Protein AF-A0A382FM80-F1 (afdb_monomer_lite)

Organism: NCBI:txid408172

Sequence (62 aa):
VAWHGHKEIVELLIAAGADVNAKDQNDYTPLDFANRLKRTEIADLIRKHGGKTKKELEAEGK

Secondary structure (DSSP, 8-state):
-HHHHHHHHHHHHHHTT--TT---TT---HHHHHHHTT-HHHHHHHHHTT---HHHHHHHT-

Structure (mmCIF, N/CA/C/O backbone):
data_AF-A0A382FM80-F1
#
_entry.id   AF-A0A382FM80-F1
#
loop_
_atom_site.group_PDB
_atom_site.id
_atom_site.type_symbol
_atom_site.label_atom_id
_atom_site.label_alt_id
_atom_site.label_comp_id
_atom_site.label_asym_id
_atom_site.label_entity_id
_atom_site.label_seq_id
_atom_site.pdbx_PDB_ins_code
_atom_site.Cartn_x
_atom_site.Cartn_y
_atom_site.Cartn_z
_atom_site.occupancy
_atom_site.B_iso_or_equiv
_atom_site.auth_seq_id
_atom_site.auth_comp_id
_atom_site.auth_asym_id
_atom_site.auth_atom_id
_atom_site.pdbx_PDB_model_num
ATOM 1 N N . VAL A 1 1 ? 15.953 -1.225 -14.600 1.00 42.28 1 VAL A N 1
ATOM 2 C CA . VAL A 1 1 ? 14.671 -1.734 -15.152 1.00 42.28 1 VAL A CA 1
ATOM 3 C C . VAL A 1 1 ? 13.751 -2.397 -14.106 1.00 42.28 1 VAL A C 1
ATOM 5 O O . VAL A 1 1 ? 12.871 -3.150 -14.483 1.00 42.28 1 VAL A O 1
ATOM 8 N N . ALA A 1 2 ? 13.871 -2.098 -12.802 1.00 53.09 2 ALA A N 1
ATOM 9 C CA . ALA A 1 2 ? 13.092 -2.793 -11.761 1.00 53.09 2 ALA A CA 1
ATOM 10 C C . ALA A 1 2 ? 11.699 -2.190 -11.466 1.00 53.09 2 ALA A C 1
ATOM 12 O O . ALA A 1 2 ? 10.895 -2.825 -10.800 1.00 53.09 2 ALA A O 1
ATOM 13 N N . TRP A 1 3 ? 11.405 -0.974 -11.937 1.00 51.06 3 TRP A N 1
ATOM 14 C CA . TRP A 1 3 ? 10.202 -0.229 -11.538 1.00 51.06 3 TRP A CA 1
ATOM 15 C C . TRP A 1 3 ? 8.922 -0.690 -12.241 1.00 51.06 3 TRP A C 1
ATOM 17 O O . TRP A 1 3 ? 7.885 -0.760 -11.591 1.00 51.06 3 TRP A O 1
ATOM 27 N N . HIS A 1 4 ? 9.008 -1.075 -13.519 1.00 58.62 4 HIS A N 1
ATOM 28 C CA . HIS A 1 4 ? 7.843 -1.530 -14.281 1.00 58.62 4 HIS A CA 1
ATOM 29 C C . HIS A 1 4 ? 7.283 -2.834 -13.711 1.00 58.62 4 HIS A C 1
ATOM 31 O O . HIS A 1 4 ? 6.181 -2.826 -13.184 1.00 58.62 4 HIS A O 1
ATOM 37 N N . GLY A 1 5 ? 8.093 -3.895 -13.607 1.00 69.00 5 GLY A N 1
ATOM 38 C CA . GLY A 1 5 ? 7.599 -5.210 -13.179 1.00 69.00 5 GLY A CA 1
ATOM 39 C C . GLY A 1 5 ? 6.823 -5.226 -11.854 1.00 69.00 5 GLY A C 1
ATOM 40 O O . GLY A 1 5 ? 5.899 -6.016 -11.702 1.00 69.00 5 GLY A O 1
ATOM 41 N N . HIS A 1 6 ? 7.130 -4.337 -10.904 1.00 78.50 6 HIS A N 1
ATOM 42 C CA . HIS A 1 6 ? 6.359 -4.249 -9.663 1.00 78.50 6 HIS A CA 1
ATOM 43 C C . HIS A 1 6 ? 4.941 -3.706 -9.858 1.00 78.50 6 HIS A C 1
ATOM 45 O O . HIS A 1 6 ? 4.039 -4.142 -9.151 1.00 78.50 6 HIS A O 1
ATOM 51 N N . LYS A 1 7 ? 4.739 -2.772 -10.788 1.00 83.75 7 LYS A N 1
ATOM 52 C CA . LYS A 1 7 ? 3.421 -2.228 -11.105 1.00 83.75 7 LYS A CA 1
ATOM 53 C C . LYS A 1 7 ? 2.566 -3.275 -11.815 1.00 83.75 7 LYS A C 1
ATOM 55 O O . LYS A 1 7 ? 1.479 -3.564 -11.323 1.00 83.75 7 LYS A O 1
ATOM 60 N N . GLU A 1 8 ? 3.073 -3.892 -12.887 1.00 87.44 8 GLU A N 1
ATOM 61 C CA . GLU A 1 8 ? 2.333 -4.943 -13.600 1.00 87.44 8 GLU A CA 1
ATOM 62 C C . GLU A 1 8 ? 1.958 -6.117 -12.683 1.00 87.44 8 GLU A C 1
ATOM 64 O O . GLU A 1 8 ? 0.855 -6.646 -12.790 1.00 87.44 8 GLU A O 1
ATOM 69 N N . ILE A 1 9 ? 2.831 -6.506 -11.744 1.00 87.56 9 ILE A N 1
ATOM 70 C CA . ILE A 1 9 ? 2.509 -7.555 -10.763 1.00 87.56 9 ILE A CA 1
ATOM 71 C C . ILE A 1 9 ? 1.346 -7.130 -9.862 1.00 87.56 9 ILE A C 1
ATOM 73 O O . ILE A 1 9 ? 0.448 -7.931 -9.620 1.00 87.56 9 ILE A O 1
ATOM 77 N N . VAL A 1 10 ? 1.336 -5.890 -9.363 1.00 87.25 10 VAL A N 1
ATOM 78 C CA . VAL A 1 10 ? 0.240 -5.409 -8.506 1.00 87.25 10 VAL A CA 1
ATOM 79 C C . VAL A 1 10 ? -1.066 -5.332 -9.300 1.00 87.25 10 VAL A C 1
ATOM 81 O O . VAL A 1 10 ? -2.091 -5.788 -8.802 1.00 87.25 10 VAL A O 1
ATOM 84 N N . GL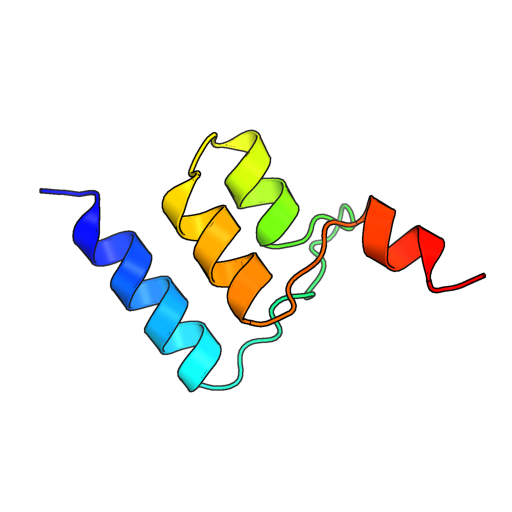U A 1 11 ? -1.039 -4.839 -10.542 1.00 89.50 11 GLU A N 1
ATOM 85 C CA . GLU A 1 11 ? -2.220 -4.834 -11.421 1.00 89.50 11 GLU A CA 1
ATOM 86 C C . GLU A 1 11 ? -2.752 -6.244 -11.669 1.00 89.50 11 GLU A C 1
ATOM 88 O O . GLU A 1 11 ? -3.955 -6.473 -11.558 1.00 89.50 11 GLU A O 1
ATOM 93 N N . LEU A 1 12 ? -1.865 -7.204 -11.940 1.00 91.44 12 LEU A N 1
ATOM 94 C CA . LEU A 1 12 ? 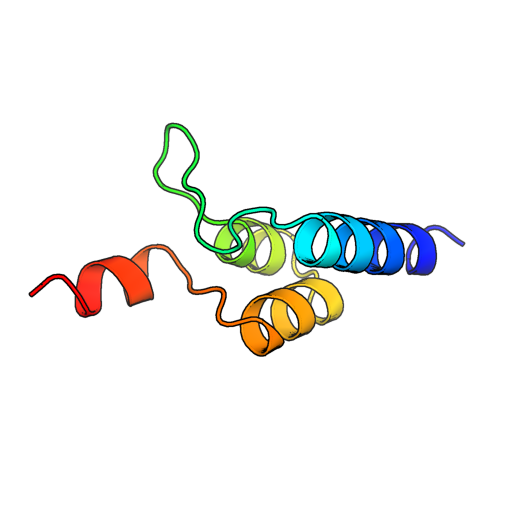-2.246 -8.596 -12.156 1.00 91.44 12 LEU A CA 1
ATOM 95 C C . LEU A 1 12 ? -2.865 -9.220 -10.901 1.00 91.44 12 LEU A C 1
ATOM 97 O O . LEU A 1 12 ? -3.872 -9.914 -11.004 1.00 91.44 12 LEU A O 1
ATOM 101 N N . LEU A 1 13 ? -2.291 -8.968 -9.721 1.00 90.25 13 LEU A N 1
ATOM 102 C CA . LEU A 1 13 ? -2.824 -9.473 -8.454 1.00 90.25 13 LEU A CA 1
ATOM 103 C C . LEU A 1 13 ? -4.224 -8.918 -8.181 1.00 90.25 13 LEU A C 1
ATOM 105 O O . LEU A 1 13 ? -5.128 -9.678 -7.840 1.00 90.25 13 LEU A O 1
ATOM 109 N N . ILE A 1 14 ? -4.428 -7.615 -8.382 1.00 89.69 14 ILE A N 1
ATOM 110 C CA . ILE A 1 14 ? -5.743 -6.987 -8.207 1.00 89.69 14 ILE A CA 1
ATOM 111 C C . ILE A 1 14 ? -6.741 -7.532 -9.235 1.00 89.69 14 ILE A C 1
ATOM 113 O O . ILE A 1 14 ? -7.865 -7.873 -8.874 1.00 89.69 14 ILE A O 1
ATOM 117 N N . ALA A 1 15 ? -6.331 -7.682 -10.498 1.00 91.06 15 ALA A N 1
ATOM 118 C CA . ALA A 1 15 ? -7.164 -8.268 -11.548 1.00 91.06 15 ALA A CA 1
ATOM 119 C C . ALA A 1 15 ? -7.535 -9.734 -11.261 1.00 91.06 15 ALA A C 1
ATOM 121 O O . ALA A 1 15 ? -8.624 -10.174 -11.621 1.00 91.06 15 ALA A O 1
ATOM 122 N N . ALA A 1 16 ? -6.664 -10.473 -10.571 1.00 94.19 16 ALA A N 1
ATOM 123 C CA . ALA A 1 16 ? -6.931 -11.828 -10.097 1.00 94.19 16 ALA A CA 1
ATOM 124 C C . ALA A 1 16 ? -7.869 -11.881 -8.871 1.00 94.19 16 ALA A C 1
ATOM 126 O O . ALA A 1 16 ? -8.160 -12.970 -8.380 1.00 94.19 16 ALA A O 1
ATOM 127 N N . GLY A 1 17 ? -8.352 -10.735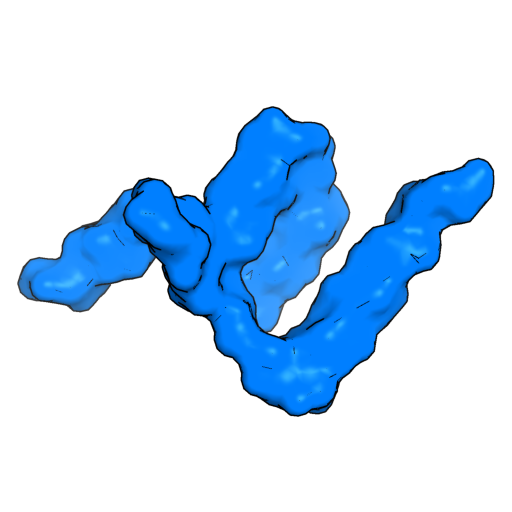 -8.379 1.00 89.81 17 GLY A N 1
ATOM 128 C CA . GLY A 1 17 ? -9.258 -10.650 -7.234 1.00 89.81 17 GLY A CA 1
ATOM 129 C C . GLY A 1 17 ? -8.552 -10.615 -5.880 1.00 89.81 17 GLY A C 1
ATOM 130 O O . GLY A 1 17 ? -9.173 -10.940 -4.869 1.00 89.81 17 GLY A O 1
ATOM 131 N N . ALA A 1 18 ? -7.267 -10.245 -5.832 1.00 91.88 18 ALA A N 1
ATOM 132 C CA . ALA A 1 18 ? -6.587 -10.023 -4.562 1.00 91.88 18 ALA A CA 1
ATOM 133 C C . ALA A 1 18 ? -7.273 -8.905 -3.763 1.00 91.88 18 ALA A C 1
ATOM 135 O O . ALA A 1 18 ? -7.612 -7.848 -4.300 1.00 91.88 18 ALA A O 1
ATOM 136 N N . ASP A 1 19 ? -7.431 -9.128 -2.460 1.00 92.12 19 ASP A N 1
ATOM 137 C CA . ASP A 1 19 ? -7.986 -8.129 -1.557 1.00 92.12 19 ASP 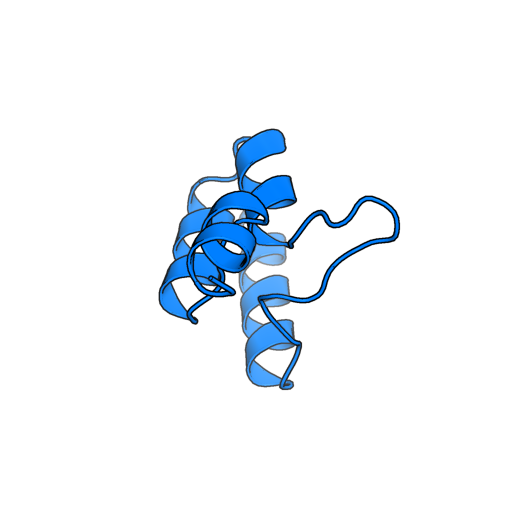A CA 1
ATOM 138 C C . ASP A 1 19 ? -6.971 -6.997 -1.317 1.00 92.12 19 ASP A C 1
ATOM 140 O O . ASP A 1 19 ? -5.948 -7.165 -0.649 1.00 92.12 19 ASP A O 1
ATOM 144 N N . VAL A 1 20 ? -7.271 -5.819 -1.868 1.00 93.00 20 VAL A N 1
ATOM 145 C CA . VAL A 1 20 ? -6.464 -4.592 -1.735 1.00 93.00 20 VAL A CA 1
ATOM 146 C C . VAL A 1 20 ? -6.424 -4.033 -0.311 1.00 93.00 20 VAL A C 1
ATOM 148 O O . VAL A 1 20 ? -5.579 -3.188 -0.016 1.00 93.00 20 VAL A O 1
ATOM 151 N N . ASN A 1 21 ? -7.315 -4.504 0.563 1.00 92.81 21 ASN A N 1
ATOM 152 C CA . ASN A 1 21 ? -7.413 -4.127 1.970 1.00 92.81 21 ASN A CA 1
ATOM 153 C C . ASN A 1 21 ? -6.997 -5.265 2.913 1.00 92.81 21 ASN A C 1
ATOM 155 O O . ASN A 1 21 ? -7.184 -5.141 4.126 1.00 92.81 21 ASN A O 1
ATOM 159 N N . ALA A 1 22 ? -6.415 -6.348 2.379 1.00 92.50 22 ALA A N 1
ATOM 160 C CA . ALA A 1 22 ? -5.902 -7.450 3.180 1.00 92.50 22 ALA A CA 1
ATOM 161 C C . ALA A 1 22 ? -4.937 -6.935 4.253 1.00 92.50 22 ALA A C 1
ATOM 163 O O . ALA A 1 22 ? -4.080 -6.094 3.990 1.00 92.50 22 ALA A O 1
ATOM 164 N N . LYS A 1 23 ? -5.063 -7.452 5.471 1.00 90.62 23 LYS A N 1
ATOM 165 C CA . LYS A 1 23 ? 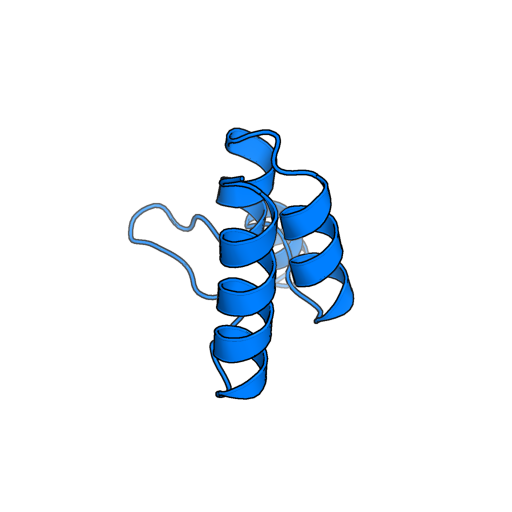-4.237 -7.051 6.609 1.00 90.62 23 LYS A CA 1
ATOM 166 C C . LYS A 1 23 ? -3.212 -8.133 6.925 1.00 90.62 23 LYS A C 1
ATOM 168 O O . LYS A 1 23 ? -3.548 -9.316 6.929 1.00 90.62 23 LYS A O 1
ATOM 173 N N . ASP A 1 24 ? -1.970 -7.734 7.190 1.00 89.44 24 ASP A N 1
ATOM 174 C CA . ASP A 1 24 ? -0.965 -8.643 7.751 1.00 89.44 24 ASP A CA 1
ATOM 175 C C . ASP A 1 24 ? -1.199 -8.883 9.259 1.00 89.44 24 ASP A C 1
ATOM 177 O O . ASP A 1 24 ? -2.146 -8.372 9.859 1.00 89.44 24 ASP A O 1
ATOM 181 N N . GLN A 1 25 ? -0.310 -9.649 9.898 1.00 91.69 25 GLN A N 1
ATOM 182 C CA . GLN A 1 25 ? -0.366 -9.936 11.340 1.00 91.69 25 GLN A CA 1
ATOM 183 C C . GLN A 1 25 ? -0.245 -8.693 12.247 1.00 91.69 25 GLN A C 1
ATOM 185 O O . GLN A 1 25 ? -0.544 -8.773 13.434 1.00 91.69 25 GLN A O 1
ATOM 190 N N . ASN A 1 26 ? 0.201 -7.559 11.707 1.00 89.69 26 ASN A N 1
ATOM 191 C CA . ASN A 1 26 ? 0.329 -6.264 12.376 1.00 89.69 26 ASN A CA 1
ATOM 192 C C . ASN A 1 26 ? -0.768 -5.270 11.937 1.00 89.69 26 ASN A C 1
ATOM 194 O O . ASN A 1 26 ? -0.656 -4.067 12.200 1.00 89.69 26 ASN A O 1
ATOM 198 N N . ASP A 1 27 ? -1.811 -5.756 11.255 1.00 90.38 27 ASP A N 1
ATOM 199 C CA . ASP A 1 27 ? -2.882 -4.990 10.612 1.00 90.38 27 ASP A CA 1
ATOM 200 C C . ASP A 1 27 ? -2.433 -4.048 9.484 1.00 90.38 27 ASP A C 1
ATOM 202 O O . ASP A 1 27 ? -3.179 -3.138 9.111 1.00 90.38 27 ASP A O 1
ATOM 206 N N . TYR A 1 28 ? -1.232 -4.212 8.926 1.00 92.44 28 TYR A N 1
ATOM 207 C CA . TYR A 1 28 ? -0.814 -3.375 7.803 1.00 92.44 28 TYR A CA 1
ATOM 208 C C . TYR A 1 28 ? -1.479 -3.815 6.508 1.00 92.44 28 TYR A C 1
ATOM 210 O O . TYR A 1 28 ? -1.509 -4.999 6.174 1.00 92.44 28 TYR A O 1
ATOM 218 N N . THR A 1 29 ? -1.950 -2.830 5.752 1.00 94.19 29 THR A N 1
ATOM 219 C CA . THR A 1 29 ? -2.520 -3.024 4.417 1.00 94.19 29 THR A CA 1
ATOM 220 C C . THR A 1 29 ? -1.448 -2.906 3.330 1.00 94.19 29 THR A C 1
ATOM 222 O O . THR A 1 29 ? -0.398 -2.287 3.556 1.00 94.19 29 THR A O 1
ATOM 225 N N . PRO A 1 30 ? -1.703 -3.403 2.104 1.00 92.81 30 PRO A N 1
ATOM 226 C CA . PRO A 1 30 ? -0.855 -3.140 0.946 1.00 92.81 30 PRO A CA 1
ATOM 227 C C . PRO A 1 30 ? -0.529 -1.650 0.762 1.00 92.81 30 PRO A C 1
ATOM 229 O O . PRO A 1 30 ? 0.606 -1.304 0.421 1.00 92.81 30 PRO A O 1
ATOM 232 N N . LEU A 1 31 ? -1.490 -0.758 1.042 1.00 93.94 31 LEU A N 1
ATOM 233 C CA . LEU A 1 31 ? -1.290 0.686 0.938 1.00 93.94 31 LEU A CA 1
ATOM 234 C C . LEU A 1 31 ? -0.333 1.223 2.015 1.00 93.94 31 LEU A C 1
ATOM 236 O O . LEU A 1 31 ? 0.500 2.082 1.720 1.00 93.94 31 LEU A O 1
ATOM 240 N N . ASP A 1 32 ? -0.386 0.697 3.243 1.00 93.88 32 ASP A N 1
ATOM 241 C CA . ASP A 1 32 ? 0.570 1.054 4.303 1.00 93.88 32 ASP A CA 1
ATOM 242 C C . ASP A 1 32 ? 2.003 0.677 3.915 1.00 93.88 32 ASP A C 1
ATOM 244 O O . ASP A 1 32 ? 2.928 1.478 4.085 1.00 93.88 32 ASP A O 1
ATOM 248 N N . PHE A 1 33 ? 2.196 -0.511 3.335 1.00 91.56 33 PHE A N 1
ATOM 249 C CA . PHE A 1 33 ? 3.505 -0.940 2.843 1.00 91.56 33 PHE A CA 1
ATOM 250 C C . PHE A 1 33 ? 3.998 -0.069 1.686 1.00 91.56 33 PHE A C 1
ATOM 252 O O . PHE A 1 33 ? 5.158 0.351 1.698 1.00 91.56 33 PHE A O 1
ATOM 259 N N . ALA A 1 34 ? 3.136 0.247 0.716 1.00 91.38 34 ALA A N 1
ATOM 260 C CA . ALA A 1 34 ? 3.492 1.116 -0.403 1.00 91.38 34 ALA A CA 1
ATOM 261 C C . ALA A 1 34 ? 3.927 2.510 0.081 1.00 91.38 34 ALA A C 1
ATOM 263 O O . ALA A 1 34 ? 4.976 3.008 -0.335 1.00 91.38 34 ALA A O 1
ATOM 264 N N . ASN A 1 35 ? 3.195 3.091 1.037 1.00 91.69 35 ASN A N 1
ATOM 265 C CA . ASN A 1 35 ? 3.540 4.371 1.657 1.00 91.69 35 ASN A CA 1
ATOM 266 C C . ASN A 1 35 ? 4.852 4.296 2.454 1.00 91.69 35 ASN A C 1
ATOM 268 O O . ASN A 1 35 ? 5.719 5.159 2.299 1.00 91.69 35 ASN A O 1
ATOM 272 N N . ARG A 1 36 ? 5.048 3.248 3.268 1.00 90.56 36 ARG A N 1
ATOM 273 C CA . ARG A 1 36 ? 6.265 3.063 4.083 1.00 90.56 36 ARG A CA 1
ATOM 274 C C . ARG A 1 36 ? 7.518 2.904 3.226 1.00 90.56 36 ARG A C 1
ATOM 276 O O . ARG A 1 36 ? 8.581 3.399 3.590 1.00 90.56 36 ARG A O 1
ATOM 283 N N . LEU A 1 37 ? 7.386 2.243 2.080 1.00 88.00 37 LEU A N 1
ATOM 284 C CA . LEU A 1 37 ? 8.460 2.063 1.103 1.00 88.00 37 LEU A CA 1
ATOM 285 C C . LEU A 1 37 ? 8.589 3.240 0.121 1.00 88.00 37 LEU A C 1
ATOM 287 O O . LEU A 1 37 ? 9.407 3.162 -0.794 1.00 88.00 37 LEU A O 1
ATOM 291 N N . LYS A 1 38 ? 7.799 4.314 0.292 1.00 89.25 38 LYS A N 1
ATOM 292 C CA . LYS A 1 38 ? 7.735 5.486 -0.602 1.00 89.25 38 LYS A CA 1
ATOM 293 C C . LYS A 1 38 ? 7.511 5.114 -2.075 1.00 89.25 38 LYS A C 1
ATOM 295 O O . LYS A 1 38 ? 8.042 5.755 -2.979 1.00 89.25 38 LYS A O 1
ATOM 300 N N . ARG A 1 39 ? 6.729 4.062 -2.327 1.00 89.12 39 ARG A N 1
ATOM 301 C CA . ARG A 1 39 ? 6.362 3.597 -3.670 1.00 89.12 39 ARG A CA 1
ATOM 302 C C . ARG A 1 39 ? 5.080 4.285 -4.124 1.00 89.12 39 ARG A C 1
ATOM 304 O O . ARG A 1 39 ? 4.024 3.659 -4.157 1.00 89.12 39 ARG A O 1
ATOM 311 N N . THR A 1 40 ? 5.186 5.567 -4.462 1.00 90.38 40 THR A N 1
ATOM 312 C CA . THR A 1 40 ? 4.039 6.423 -4.809 1.00 90.38 40 THR A CA 1
ATOM 313 C C . THR A 1 40 ? 3.178 5.827 -5.921 1.00 90.38 40 THR A C 1
ATOM 315 O O . THR A 1 40 ? 1.976 5.704 -5.741 1.00 90.38 40 THR A O 1
ATOM 318 N N . GLU A 1 41 ? 3.782 5.330 -7.006 1.00 90.38 41 GLU A N 1
ATOM 319 C CA . GLU A 1 41 ? 3.017 4.735 -8.115 1.00 90.38 41 GLU A CA 1
ATOM 320 C C . GLU A 1 41 ? 2.199 3.503 -7.696 1.00 90.38 41 GLU A C 1
ATOM 322 O O . GLU A 1 41 ? 1.068 3.327 -8.141 1.00 90.38 41 GLU A O 1
ATOM 327 N N . ILE A 1 42 ? 2.745 2.652 -6.819 1.00 90.56 42 ILE A N 1
ATOM 328 C CA . ILE A 1 42 ? 2.017 1.485 -6.302 1.00 90.56 42 ILE A CA 1
ATOM 329 C C . ILE A 1 42 ? 0.919 1.934 -5.334 1.00 90.56 42 ILE A C 1
ATOM 331 O O . ILE A 1 42 ? -0.177 1.381 -5.356 1.00 90.56 42 ILE A O 1
ATOM 335 N N . ALA A 1 43 ? 1.192 2.943 -4.504 1.00 92.62 43 ALA A N 1
ATOM 336 C CA . ALA A 1 43 ? 0.209 3.502 -3.583 1.00 92.62 43 ALA A CA 1
ATOM 337 C C . ALA A 1 43 ? -0.991 4.101 -4.335 1.00 92.62 43 ALA A C 1
ATOM 339 O O . ALA A 1 43 ? -2.136 3.824 -3.975 1.00 92.62 43 ALA A O 1
ATOM 340 N N . ASP A 1 44 ? -0.740 4.851 -5.409 1.00 92.62 44 ASP A N 1
ATOM 341 C CA . ASP A 1 44 ? -1.783 5.418 -6.268 1.00 92.62 44 ASP A CA 1
ATOM 342 C C . ASP A 1 44 ? -2.604 4.324 -6.950 1.00 92.62 44 ASP A C 1
ATOM 344 O O . ASP A 1 44 ? -3.829 4.419 -7.026 1.00 92.62 44 ASP A O 1
ATOM 348 N N . LEU A 1 45 ? -1.947 3.252 -7.399 1.00 92.06 45 LEU A N 1
ATOM 349 C CA . LEU A 1 45 ? -2.621 2.118 -8.018 1.00 92.06 45 LEU A CA 1
ATOM 350 C C . LEU A 1 45 ? -3.539 1.394 -7.030 1.00 92.06 45 LEU A C 1
ATOM 352 O O . LEU A 1 45 ? -4.715 1.187 -7.317 1.00 92.06 45 LEU A O 1
ATOM 356 N N . ILE A 1 46 ? -3.033 1.078 -5.838 1.00 92.56 46 ILE A N 1
ATOM 357 C CA . ILE A 1 46 ? -3.820 0.453 -4.770 1.00 92.56 46 ILE A CA 1
ATOM 358 C C . ILE A 1 46 ? -5.011 1.348 -4.398 1.00 92.56 46 ILE A C 1
ATOM 360 O O . ILE A 1 46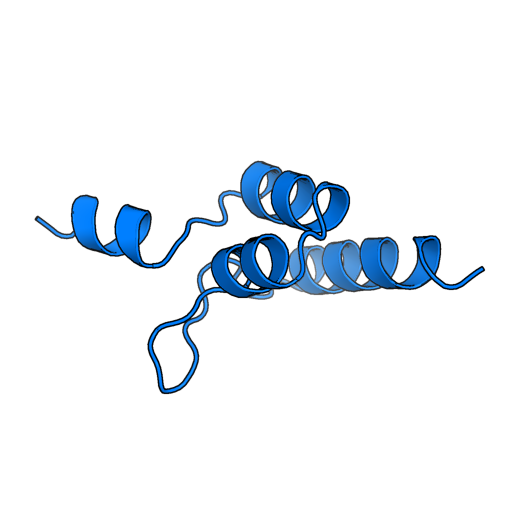 ? -6.139 0.858 -4.334 1.00 92.56 46 ILE A O 1
ATOM 364 N N . ARG A 1 47 ? -4.806 2.666 -4.246 1.00 93.06 47 ARG A N 1
ATOM 365 C CA . ARG A 1 47 ? -5.899 3.620 -3.984 1.00 93.06 47 ARG A CA 1
ATOM 366 C C . ARG A 1 47 ? -6.937 3.663 -5.095 1.00 93.06 47 ARG A C 1
ATOM 368 O O . ARG A 1 47 ? -8.130 3.700 -4.807 1.00 93.06 47 ARG A O 1
ATOM 375 N N . LYS A 1 48 ? -6.508 3.646 -6.359 1.00 93.12 48 LYS A N 1
ATOM 376 C CA . LYS A 1 48 ? -7.410 3.653 -7.520 1.00 93.12 48 LYS A CA 1
ATOM 377 C C . LYS A 1 48 ? -8.354 2.449 -7.521 1.00 93.12 48 LYS A C 1
ATOM 379 O O . LYS A 1 48 ? -9.484 2.565 -7.982 1.00 93.12 48 LYS A O 1
ATOM 384 N N . HIS A 1 49 ? -7.907 1.325 -6.969 1.00 91.56 49 HIS A N 1
ATOM 385 C CA . HIS A 1 49 ? -8.708 0.115 -6.798 1.00 91.56 49 HIS A CA 1
ATOM 386 C C . HIS A 1 49 ? -9.438 0.038 -5.445 1.00 91.56 49 HIS A C 1
ATOM 388 O O . HIS A 1 49 ? -9.961 -1.014 -5.091 1.00 91.56 49 HIS A O 1
ATOM 394 N N . GLY A 1 50 ? -9.515 1.142 -4.693 1.00 91.56 50 GLY A N 1
ATOM 395 C CA . GLY A 1 50 ? -10.245 1.215 -3.424 1.00 91.56 50 GLY A CA 1
ATOM 396 C C . GLY A 1 50 ? -9.466 0.704 -2.210 1.00 91.56 50 GLY A C 1
ATOM 397 O O . GLY A 1 50 ? -10.060 0.498 -1.150 1.00 91.56 50 GLY A O 1
ATOM 398 N N . GLY A 1 51 ? -8.156 0.498 -2.350 1.00 94.00 51 GLY A N 1
ATOM 399 C CA . GLY A 1 51 ? -7.277 0.172 -1.238 1.00 94.00 51 GLY A CA 1
ATOM 400 C C . GLY A 1 51 ? -7.120 1.355 -0.287 1.00 94.00 51 GLY A C 1
ATOM 401 O O . GLY A 1 51 ? -6.981 2.508 -0.706 1.00 94.00 51 GLY A O 1
ATOM 402 N N . LYS A 1 52 ? -7.146 1.058 1.005 1.00 94.62 52 LYS A N 1
ATOM 403 C CA . LYS A 1 52 ? -7.125 2.016 2.109 1.00 94.62 52 LYS A CA 1
ATOM 404 C C . LYS A 1 52 ? -6.039 1.625 3.092 1.00 94.62 52 LYS A C 1
ATOM 406 O O . LYS A 1 52 ? -5.664 0.463 3.193 1.00 94.62 52 LYS A O 1
ATOM 411 N N . THR A 1 53 ? -5.521 2.607 3.813 1.00 93.44 53 THR A N 1
ATOM 412 C CA . THR A 1 53 ? -4.595 2.370 4.921 1.00 93.44 53 THR A CA 1
ATOM 413 C C . THR A 1 53 ? -5.337 1.764 6.104 1.00 93.44 53 THR A C 1
ATOM 415 O O . THR A 1 53 ? -6.548 1.951 6.254 1.00 93.44 53 THR A O 1
ATOM 418 N N . LYS A 1 54 ? -4.605 1.108 7.010 1.00 91.06 54 LYS A N 1
ATOM 419 C CA . LYS A 1 54 ? -5.151 0.613 8.282 1.00 91.06 54 LYS A CA 1
ATOM 420 C C . LYS A 1 54 ? -5.987 1.681 8.993 1.00 91.06 54 LYS A C 1
ATOM 422 O O . LYS A 1 54 ? -7.103 1.401 9.413 1.00 91.06 54 LYS A O 1
ATOM 427 N N . LYS A 1 55 ? -5.465 2.910 9.079 1.00 89.44 55 LYS A N 1
ATOM 428 C CA . LYS A 1 55 ? -6.133 4.034 9.756 1.00 89.44 55 LYS A CA 1
ATOM 429 C C . LYS A 1 55 ? -7.457 4.427 9.101 1.00 89.44 55 LYS A C 1
ATOM 431 O O . LYS A 1 55 ? -8.398 4.769 9.806 1.00 89.44 55 LYS A O 1
ATOM 436 N N . GLU A 1 56 ? -7.522 4.409 7.772 1.00 90.06 56 GLU A N 1
ATOM 437 C CA . GLU A 1 56 ? -8.750 4.709 7.025 1.00 90.06 56 GLU A CA 1
ATOM 438 C C . GLU A 1 56 ? -9.797 3.606 7.255 1.00 90.06 56 GLU A C 1
ATOM 440 O O . GLU A 1 56 ? -10.941 3.916 7.572 1.00 90.06 56 GLU A O 1
ATOM 445 N N . LEU A 1 57 ? -9.388 2.332 7.221 1.00 88.06 57 LEU A N 1
ATOM 446 C CA . LEU A 1 57 ? -10.277 1.198 7.508 1.00 88.06 57 LEU A CA 1
ATOM 447 C C . LEU A 1 57 ? -10.806 1.206 8.951 1.00 88.06 57 LEU A C 1
ATOM 449 O O . LEU A 1 57 ? -11.957 0.856 9.192 1.00 88.06 57 LEU A O 1
ATOM 453 N N . GLU A 1 58 ? -9.979 1.602 9.921 1.00 87.12 58 GLU A N 1
ATOM 454 C CA . GLU A 1 58 ? -10.391 1.759 11.324 1.00 87.12 58 GLU A CA 1
ATOM 455 C C . GLU A 1 58 ? -11.370 2.923 11.528 1.00 87.12 58 GLU A C 1
ATOM 457 O O . GLU A 1 58 ? -12.219 2.858 12.417 1.00 87.12 58 GLU A O 1
ATOM 462 N N . ALA A 1 59 ? -11.264 3.983 10.723 1.00 85.75 59 ALA A N 1
ATOM 463 C CA . ALA A 1 59 ? -12.155 5.138 10.799 1.00 85.75 59 ALA A CA 1
ATOM 464 C C . ALA A 1 59 ? -13.561 4.844 10.250 1.00 85.75 59 ALA A C 1
ATOM 466 O O . ALA A 1 59 ? -14.523 5.448 10.714 1.00 85.75 59 ALA A O 1
ATOM 467 N N . GLU A 1 60 ? -13.689 3.918 9.298 1.00 75.69 60 GLU A N 1
ATOM 468 C CA . GLU A 1 60 ? -14.976 3.519 8.706 1.00 75.69 60 GLU A CA 1
ATOM 469 C C . GLU A 1 60 ? -15.726 2.453 9.517 1.00 75.69 60 GLU A C 1
ATOM 471 O O . GLU A 1 60 ? -16.922 2.263 9.325 1.00 75.69 60 GLU A O 1
ATOM 476 N N . GLY A 1 61 ? -15.039 1.757 10.425 1.00 65.44 61 GLY A N 1
ATOM 477 C CA . GLY A 1 61 ? -15.633 0.748 11.306 1.00 65.44 61 GLY A CA 1
ATOM 478 C C . GLY A 1 61 ? -16.300 1.301 12.572 1.00 65.44 61 GLY A C 1
ATOM 479 O O . GLY A 1 61 ? -16.539 0.520 13.494 1.00 65.44 61 GLY A O 1
ATOM 480 N N . LYS A 1 62 ? -16.545 2.616 12.658 1.00 47.44 62 LYS A N 1
ATOM 481 C CA . LYS A 1 62 ? -17.189 3.290 13.798 1.00 47.44 62 LYS A CA 1
ATOM 482 C C . LYS A 1 62 ? -18.585 3.797 13.474 1.00 47.44 62 LYS A C 1
ATOM 484 O O . LYS A 1 62 ? -18.773 4.335 12.364 1.00 47.44 62 LYS A O 1
#

InterPro domains:
  IPR002110 Ankyrin repeat [PF12796] (4-50)
  IPR002110 Ankyrin repeat [PS50088] (1-25)
  IPR036770 Ankyrin repeat-containing domain superfamily [G3DSA:1.25.40.20] (1-60)
  IPR036770 Ankyrin repeat-containing domain superfamily [SSF48403] (2-51)

Foldseek 3Di:
DPLVVVQVVLVVCVVVVNDQCDQDPVGFGPLNVCVVVVVVSSNVVSVVSVRDGSVVVVVVVD

Radius of gyration: 11.67 Å; chains: 1; bounding box: 32×18×29 Å

pLDDT: mean 86.45, std 11.96, range [42.28, 94.62]